Protein AF-R9MF18-F1 (afdb_monomer)

Foldseek 3Di:
DDDPQDKDKDKDFDDDPPDGQKIKMWIADPDPVRRVPIDIDIDGHPVCPPVCPRVVSCVVVPD

Sequence (63 aa):
MQEKLLIASIMLLALDGEEIVGIATIHSSAKIKARHDGELGIVVAKKYQGQGIGTELIRQLAY

Radius of gyration: 14.65 Å; Cα contacts (8 Å, |Δi|>4): 91; chains: 1; bounding box: 44×18×31 Å

Nearest PDB structures (foldseek):
  2i79-assembly3_D  TM=9.393E-01  e=3.958E-03  Streptococcus pneumoniae TIGR4
  2i79-assembly1_E  TM=9.432E-01  e=4.779E-03  Streptococcus pneumoniae TIGR4
  2ge3-assembly1_B  TM=9.577E-01  e=2.449E-02  Agrobacterium tumefaciens
  6e8r-assembly2_B  TM=4.950E-01  e=2.123E+00  Homo sapiens

Mean predicted aligned error: 5.46 Å

Structure (mmCIF, N/CA/C/O backbone):
data_AF-R9MF18-F1
#
_entry.id   AF-R9MF18-F1
#
loop_
_atom_site.group_PDB
_atom_site.id
_atom_site.type_symbol
_atom_site.label_atom_id
_atom_site.label_alt_id
_atom_site.label_comp_id
_atom_site.label_asym_id
_atom_site.label_entity_id
_atom_site.label_seq_id
_atom_site.pdbx_PDB_ins_code
_atom_site.Cartn_x
_atom_site.Cartn_y
_atom_site.Cartn_z
_atom_site.occupancy
_atom_site.B_iso_or_equiv
_atom_site.auth_seq_id
_atom_site.auth_comp_id
_atom_site.auth_asym_id
_atom_site.auth_atom_id
_atom_site.pdbx_PDB_model_num
ATOM 1 N N . MET A 1 1 ? 32.334 7.174 -17.437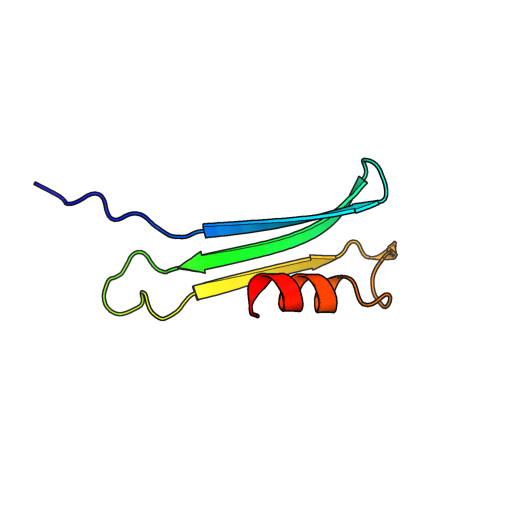 1.00 43.09 1 MET A N 1
ATOM 2 C CA . MET A 1 1 ? 31.271 8.086 -16.971 1.00 43.09 1 MET A CA 1
ATOM 3 C C . MET A 1 1 ? 30.032 7.232 -16.748 1.00 43.09 1 MET A C 1
ATOM 5 O O . MET A 1 1 ? 29.464 6.777 -17.727 1.00 43.09 1 MET A O 1
ATOM 9 N N . GLN A 1 2 ? 29.719 6.865 -15.502 1.00 45.84 2 GLN A N 1
ATOM 10 C CA . GLN A 1 2 ? 28.525 6.063 -15.209 1.00 45.84 2 GLN A CA 1
ATOM 11 C C . GLN A 1 2 ? 27.307 6.986 -15.258 1.00 45.84 2 GLN A C 1
ATOM 13 O O . GLN A 1 2 ? 27.238 7.961 -14.512 1.00 45.84 2 GLN A O 1
ATOM 18 N N . GLU A 1 3 ? 26.392 6.708 -16.178 1.00 52.06 3 GLU A N 1
ATOM 19 C CA . GLU A 1 3 ? 25.129 7.421 -16.318 1.00 52.06 3 GLU A CA 1
ATOM 20 C C . GLU A 1 3 ? 24.274 7.148 -15.070 1.00 52.06 3 GLU A C 1
ATOM 22 O O . GLU A 1 3 ? 23.944 6.000 -14.763 1.00 52.06 3 GLU A O 1
ATOM 27 N N . LYS A 1 4 ? 23.970 8.191 -14.288 1.00 54.12 4 LYS A N 1
ATOM 28 C CA . LYS A 1 4 ? 23.128 8.073 -13.093 1.00 54.12 4 LYS A CA 1
ATOM 29 C C . LYS A 1 4 ? 21.690 7.833 -13.540 1.00 54.12 4 LYS A C 1
ATOM 31 O O . LYS A 1 4 ? 20.947 8.763 -13.838 1.00 54.12 4 LYS A O 1
ATOM 36 N N . LEU A 1 5 ? 21.325 6.564 -13.605 1.00 60.38 5 LEU A N 1
ATOM 37 C CA . LEU A 1 5 ? 20.021 6.112 -14.047 1.00 60.38 5 LEU A CA 1
ATOM 38 C C . LEU A 1 5 ? 18.955 6.461 -12.990 1.00 60.38 5 LEU A C 1
ATOM 40 O O . LEU A 1 5 ? 18.992 5.935 -11.879 1.00 60.38 5 LEU A O 1
ATOM 44 N N . LEU A 1 6 ? 18.020 7.358 -13.314 1.00 62.12 6 LEU A N 1
ATOM 45 C CA . LEU A 1 6 ? 16.908 7.700 -12.420 1.00 62.12 6 LEU A CA 1
ATOM 46 C C . LEU A 1 6 ? 15.977 6.489 -12.258 1.00 62.12 6 LEU A C 1
ATOM 48 O O . LEU A 1 6 ? 15.493 5.923 -13.242 1.00 62.12 6 LEU A O 1
ATOM 52 N N . ILE A 1 7 ? 15.761 6.088 -11.006 1.00 70.00 7 ILE A N 1
ATOM 53 C CA . ILE A 1 7 ? 14.811 5.048 -10.609 1.00 70.00 7 ILE A CA 1
ATOM 54 C C . ILE A 1 7 ? 13.469 5.740 -10.369 1.00 70.00 7 ILE A C 1
ATOM 56 O O . ILE A 1 7 ? 13.396 6.665 -9.561 1.00 70.00 7 ILE A O 1
ATOM 60 N N . ALA A 1 8 ? 12.419 5.314 -11.070 1.00 77.56 8 ALA A N 1
ATOM 61 C CA . ALA A 1 8 ? 11.067 5.791 -10.805 1.00 77.56 8 ALA A CA 1
ATOM 62 C C . ALA A 1 8 ? 10.518 5.085 -9.558 1.00 77.56 8 ALA A C 1
ATOM 64 O O . ALA A 1 8 ? 10.508 3.852 -9.503 1.00 77.56 8 ALA A O 1
ATOM 65 N N . SER A 1 9 ? 10.092 5.871 -8.570 1.00 86.94 9 SER A N 1
ATOM 66 C CA . SER A 1 9 ? 9.433 5.396 -7.355 1.00 86.94 9 SER A CA 1
ATOM 67 C C . SER A 1 9 ? 8.273 6.325 -7.012 1.00 86.94 9 SER A C 1
ATOM 69 O O . SER A 1 9 ? 8.431 7.546 -7.062 1.00 86.94 9 SER A O 1
ATOM 71 N N . ILE A 1 10 ? 7.118 5.746 -6.693 1.00 92.44 10 ILE A N 1
ATOM 72 C CA . ILE A 1 10 ? 5.917 6.461 -6.252 1.00 92.44 10 ILE A CA 1
ATOM 73 C C . ILE A 1 10 ? 5.497 5.876 -4.907 1.00 92.44 10 ILE A C 1
ATOM 75 O O . ILE A 1 10 ? 5.490 4.657 -4.731 1.00 92.44 10 ILE A O 1
ATOM 79 N N . MET A 1 11 ? 5.131 6.754 -3.973 1.00 95.00 11 MET A N 1
ATOM 80 C CA . MET A 1 11 ? 4.549 6.393 -2.685 1.00 95.00 11 MET A CA 1
ATOM 81 C C . MET A 1 11 ? 3.241 7.156 -2.490 1.00 95.00 11 MET A C 1
ATOM 83 O O . MET A 1 11 ? 3.210 8.376 -2.646 1.00 95.00 11 MET A O 1
ATOM 87 N N . LEU A 1 12 ? 2.186 6.438 -2.120 1.00 96.88 12 LEU A N 1
ATOM 88 C CA . LEU A 1 12 ? 0.904 6.994 -1.704 1.00 96.88 12 LEU A CA 1
ATOM 89 C C . LEU A 1 12 ? 0.675 6.714 -0.221 1.00 96.88 12 LEU A C 1
ATOM 91 O O . LEU A 1 12 ? 0.976 5.624 0.272 1.00 96.88 12 LEU A O 1
ATOM 95 N N . LEU A 1 13 ? 0.113 7.704 0.467 1.00 97.44 13 LEU A N 1
ATOM 96 C CA . LEU A 1 13 ? -0.303 7.620 1.862 1.00 97.44 13 LEU A CA 1
ATOM 97 C C . LEU A 1 13 ? -1.822 7.774 1.922 1.00 97.44 13 LEU A C 1
ATOM 99 O O . LEU A 1 13 ? -2.364 8.765 1.437 1.00 97.44 13 LEU A O 1
ATOM 103 N N . ALA A 1 14 ? -2.497 6.807 2.534 1.00 97.69 14 ALA A N 1
ATOM 104 C CA . ALA A 1 14 ? -3.889 6.948 2.932 1.00 97.69 14 ALA A CA 1
ATOM 105 C C . ALA A 1 14 ? -3.924 7.539 4.343 1.00 97.69 14 ALA A C 1
ATOM 107 O O . ALA A 1 14 ? -3.308 6.988 5.261 1.00 97.69 14 ALA A O 1
ATOM 108 N N . LEU A 1 15 ? -4.641 8.648 4.499 1.00 97.62 15 LEU A N 1
ATOM 109 C CA . LEU A 1 15 ? -4.747 9.387 5.751 1.00 97.62 15 LEU A CA 1
ATOM 110 C C . LEU A 1 15 ? -6.184 9.357 6.272 1.00 97.62 15 LEU A C 1
ATOM 112 O O . LEU A 1 15 ? -7.127 9.555 5.507 1.00 97.62 15 LEU A O 1
ATOM 116 N N . ASP A 1 16 ? -6.327 9.157 7.577 1.00 96.75 16 ASP A N 1
ATOM 117 C CA . ASP A 1 16 ? -7.543 9.443 8.339 1.00 96.75 16 ASP A CA 1
ATOM 118 C C . ASP A 1 16 ? -7.220 10.602 9.291 1.00 96.75 16 ASP A C 1
ATOM 120 O O . ASP A 1 16 ? -6.607 10.427 10.347 1.00 96.75 16 ASP A O 1
ATOM 124 N N . GLY A 1 17 ? -7.499 11.826 8.836 1.00 95.88 17 GLY A N 1
ATOM 125 C CA . GLY A 1 17 ? -6.968 13.037 9.461 1.00 95.88 17 GLY A CA 1
ATOM 126 C C . GLY A 1 17 ? -5.440 13.103 9.352 1.00 95.88 17 GLY A C 1
ATOM 127 O O . GLY A 1 17 ? -4.899 13.202 8.253 1.00 95.88 17 GLY A O 1
ATOM 128 N N . GLU A 1 18 ? -4.751 13.056 10.494 1.00 96.06 18 GLU A N 1
ATOM 129 C CA . GLU A 1 18 ? -3.280 13.042 10.576 1.00 96.06 18 GLU A CA 1
ATOM 130 C C . GLU A 1 18 ? -2.702 11.618 10.706 1.00 96.06 18 GLU A C 1
ATOM 132 O O . GLU A 1 18 ? -1.485 11.433 10.650 1.00 96.06 18 GLU A O 1
ATOM 137 N N . GLU A 1 1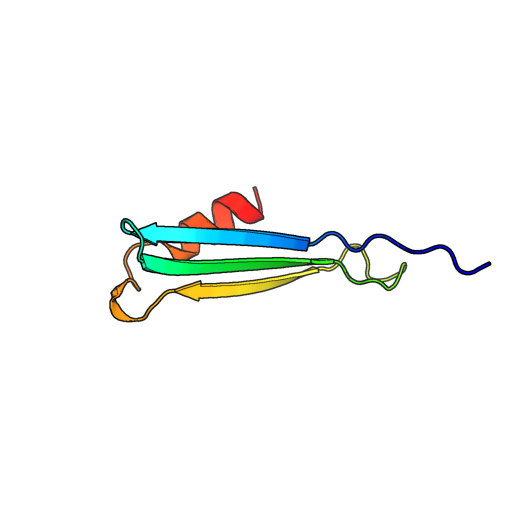9 ? -3.548 10.593 10.874 1.00 96.44 19 GLU A N 1
ATOM 138 C CA . GLU A 1 19 ? -3.102 9.207 11.020 1.00 96.44 19 GLU A CA 1
ATOM 139 C C . GLU A 1 19 ? -2.874 8.555 9.651 1.00 96.44 19 GLU A C 1
ATOM 141 O O . GLU A 1 19 ? -3.764 8.524 8.803 1.00 96.44 19 GLU A O 1
ATOM 146 N N . ILE A 1 20 ? -1.695 7.960 9.449 1.00 97.69 20 ILE A N 1
ATOM 147 C CA . ILE A 1 20 ? -1.427 7.118 8.278 1.00 97.69 20 ILE A CA 1
ATOM 148 C C . ILE A 1 20 ? -2.095 5.760 8.487 1.00 97.69 20 ILE A C 1
ATOM 150 O O . ILE A 1 20 ? -1.657 4.951 9.306 1.00 97.69 20 ILE A O 1
ATOM 154 N N . VAL A 1 21 ? -3.134 5.490 7.701 1.00 97.88 21 VAL A N 1
ATOM 155 C CA . VAL A 1 21 ? -3.924 4.252 7.783 1.00 97.88 21 VAL A CA 1
ATOM 156 C C . VAL A 1 21 ? -3.538 3.227 6.723 1.00 97.88 21 VAL A C 1
ATOM 158 O O . VAL A 1 21 ? -3.856 2.041 6.850 1.00 97.88 21 VAL A O 1
ATOM 161 N N . GLY A 1 22 ? -2.813 3.655 5.692 1.00 97.81 22 GLY A N 1
ATOM 162 C CA . GLY A 1 22 ? -2.280 2.773 4.668 1.00 97.81 22 GLY A CA 1
ATOM 163 C C . GLY A 1 22 ? -1.178 3.428 3.850 1.00 97.81 22 GLY A C 1
ATOM 164 O O . GLY A 1 22 ? -1.086 4.651 3.762 1.00 97.81 22 GLY A O 1
ATOM 165 N N . ILE A 1 23 ? -0.333 2.592 3.260 1.00 97.75 23 ILE A N 1
ATOM 166 C CA . ILE A 1 23 ? 0.784 3.001 2.411 1.00 97.75 23 ILE A CA 1
ATOM 167 C C . ILE A 1 23 ? 0.793 2.094 1.188 1.00 97.75 23 ILE A C 1
ATOM 169 O O . ILE A 1 23 ? 0.605 0.881 1.318 1.00 97.75 23 ILE A O 1
ATOM 173 N N . ALA A 1 24 ? 1.046 2.675 0.021 1.00 97.06 24 ALA A N 1
ATOM 174 C CA . ALA A 1 24 ? 1.357 1.935 -1.189 1.00 97.06 24 ALA A CA 1
ATOM 175 C C . ALA A 1 24 ? 2.620 2.485 -1.839 1.00 97.06 24 ALA A C 1
ATOM 177 O O . ALA A 1 24 ? 2.809 3.697 -1.917 1.00 97.06 24 ALA A O 1
ATOM 178 N N . THR A 1 25 ? 3.484 1.596 -2.309 1.00 95.44 25 THR A N 1
ATOM 179 C CA . THR A 1 25 ? 4.726 1.945 -2.995 1.00 95.44 25 THR A CA 1
ATOM 180 C C . THR A 1 25 ? 4.854 1.144 -4.271 1.00 95.44 25 THR A C 1
ATOM 182 O O . THR A 1 25 ? 4.562 -0.048 -4.259 1.00 95.44 25 THR A O 1
ATOM 185 N N . ILE A 1 26 ? 5.367 1.762 -5.330 1.00 92.31 26 ILE A N 1
ATOM 186 C CA . ILE A 1 26 ? 5.873 1.058 -6.510 1.00 92.31 26 ILE A CA 1
ATOM 187 C C . ILE A 1 26 ? 7.239 1.608 -6.874 1.00 92.31 26 ILE A C 1
ATOM 189 O O . ILE A 1 26 ? 7.426 2.825 -6.908 1.00 92.31 26 ILE A O 1
ATOM 193 N N . HIS A 1 27 ? 8.190 0.723 -7.154 1.00 90.81 27 HIS A N 1
ATOM 194 C CA . HIS A 1 27 ? 9.507 1.113 -7.645 1.00 90.81 27 HIS A CA 1
ATOM 195 C C . HIS A 1 27 ? 9.956 0.243 -8.816 1.00 90.81 27 HIS A C 1
ATOM 197 O O . HIS A 1 27 ? 9.806 -0.977 -8.809 1.00 90.81 27 HIS A O 1
ATOM 203 N N . SER A 1 28 ? 10.550 0.880 -9.826 1.00 87.25 28 SER A N 1
ATOM 204 C CA . SER A 1 28 ? 11.092 0.190 -11.001 1.00 87.25 28 SER A CA 1
ATOM 205 C C . SER A 1 28 ? 12.503 -0.345 -10.742 1.00 87.25 28 SER A C 1
ATOM 207 O O . SER A 1 28 ? 13.276 0.220 -9.963 1.00 87.25 28 SER A O 1
ATOM 209 N N . SER A 1 29 ? 12.877 -1.429 -11.422 1.00 83.19 29 SER A N 1
ATOM 210 C CA . SER A 1 29 ? 14.245 -1.944 -11.359 1.00 83.19 29 SER A CA 1
ATOM 211 C C . SER A 1 29 ? 15.259 -0.979 -11.987 1.00 83.19 29 SER A C 1
ATOM 213 O O . SER A 1 29 ? 15.077 -0.467 -13.092 1.00 83.19 29 SER A O 1
ATOM 215 N N . ALA A 1 30 ? 16.415 -0.817 -11.337 1.00 80.88 30 ALA A N 1
ATOM 216 C CA . ALA A 1 30 ? 17.555 -0.095 -11.907 1.00 80.88 30 ALA A CA 1
ATOM 217 C C . ALA A 1 30 ? 18.249 -0.861 -13.055 1.00 80.88 30 ALA A C 1
ATOM 219 O O . ALA A 1 30 ? 19.097 -0.310 -13.756 1.00 80.88 30 ALA A O 1
ATOM 220 N N . LYS A 1 31 ? 17.926 -2.145 -13.263 1.00 83.38 31 LYS A N 1
ATOM 221 C CA . LYS A 1 31 ? 18.501 -2.952 -14.347 1.00 83.38 31 LYS A CA 1
ATOM 222 C C . LYS A 1 31 ? 17.732 -2.688 -15.640 1.00 83.38 31 LYS A C 1
ATOM 224 O O . LYS A 1 31 ? 16.548 -2.986 -15.713 1.00 83.38 31 LYS A O 1
ATOM 229 N N . ILE A 1 32 ? 18.421 -2.237 -16.695 1.00 82.69 32 ILE A N 1
ATOM 230 C CA . ILE A 1 32 ? 17.818 -1.897 -18.004 1.00 82.69 32 ILE A CA 1
ATOM 231 C C . ILE A 1 32 ? 16.890 -3.007 -18.525 1.00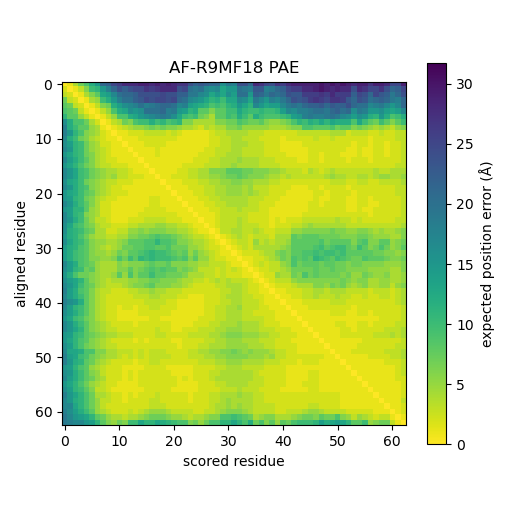 82.69 32 ILE A C 1
ATOM 233 O O . ILE A 1 32 ? 15.776 -2.729 -18.955 1.00 82.69 32 ILE A O 1
ATOM 237 N N . LYS A 1 33 ? 17.318 -4.274 -18.432 1.00 86.12 33 LYS A N 1
ATOM 238 C CA . LYS A 1 33 ? 16.530 -5.427 -18.899 1.00 86.12 33 LYS A CA 1
ATOM 239 C C . LYS A 1 33 ? 15.286 -5.728 -18.052 1.00 86.12 33 LYS A C 1
ATOM 241 O O . LYS A 1 33 ? 14.398 -6.395 -18.557 1.00 86.12 33 LYS A O 1
ATOM 246 N N . ALA A 1 34 ? 15.220 -5.252 -16.80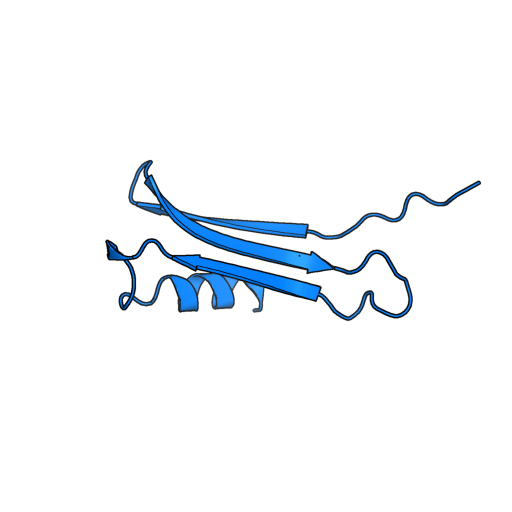9 1.00 83.62 34 ALA A N 1
ATOM 247 C CA . ALA A 1 34 ? 14.118 -5.491 -15.870 1.00 83.62 34 ALA A CA 1
ATOM 248 C C . ALA A 1 34 ? 13.324 -4.213 -15.550 1.00 83.62 34 ALA A C 1
ATOM 250 O O . ALA A 1 34 ? 12.511 -4.198 -14.641 1.00 83.62 34 ALA A O 1
ATOM 251 N N . ARG A 1 35 ? 13.558 -3.118 -16.277 1.00 82.25 35 ARG A N 1
ATOM 252 C CA . ARG A 1 35 ? 12.917 -1.822 -16.016 1.00 82.25 35 ARG A CA 1
ATOM 253 C C . ARG A 1 35 ? 11.409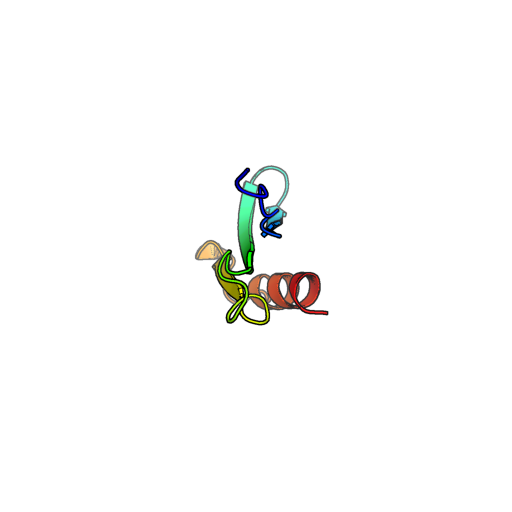 -1.812 -16.302 1.00 82.25 35 ARG A C 1
ATOM 255 O O . ARG A 1 35 ? 10.693 -0.972 -15.770 1.00 82.25 35 ARG A O 1
ATOM 262 N N . HIS A 1 36 ? 10.945 -2.730 -17.148 1.00 83.50 36 HIS A N 1
ATOM 263 C CA . HIS A 1 36 ? 9.520 -2.955 -17.401 1.00 83.50 36 HIS A CA 1
ATOM 264 C C . HIS A 1 36 ? 8.814 -3.655 -16.228 1.00 83.50 36 HIS A C 1
ATOM 266 O O . HIS A 1 36 ? 7.593 -3.750 -16.238 1.00 83.50 36 HIS A O 1
ATOM 272 N N . ASP A 1 37 ? 9.584 -4.148 -15.257 1.00 83.62 37 ASP A N 1
ATOM 273 C CA . ASP A 1 37 ? 9.100 -4.772 -14.037 1.00 83.62 37 ASP A CA 1
ATOM 274 C C . ASP A 1 37 ? 9.286 -3.812 -12.850 1.00 83.62 37 ASP A C 1
ATOM 276 O O . ASP A 1 37 ? 10.224 -2.998 -12.802 1.00 83.62 37 ASP A O 1
ATOM 280 N N . GLY A 1 38 ? 8.360 -3.892 -11.903 1.00 85.56 38 GLY A N 1
ATOM 281 C CA . GLY A 1 38 ? 8.307 -3.035 -10.733 1.00 85.56 38 GLY A CA 1
ATOM 282 C C . GLY A 1 38 ? 7.751 -3.789 -9.539 1.00 85.56 38 GLY A C 1
ATOM 283 O O . GLY A 1 38 ? 6.775 -4.525 -9.647 1.00 85.56 38 GLY A O 1
ATOM 284 N N . GLU A 1 39 ? 8.375 -3.589 -8.386 1.00 90.62 39 GLU A N 1
ATOM 285 C CA . GLU A 1 39 ? 7.891 -4.164 -7.139 1.00 90.62 39 GLU A CA 1
ATOM 286 C C . GLU A 1 39 ? 6.874 -3.211 -6.521 1.00 90.62 39 GLU A C 1
ATOM 288 O O . GLU A 1 39 ? 7.118 -2.004 -6.410 1.00 90.62 39 GLU A O 1
ATOM 293 N N . LEU A 1 40 ? 5.723 -3.769 -6.150 1.00 92.50 40 LEU A N 1
ATOM 294 C CA . LEU A 1 40 ? 4.628 -3.055 -5.518 1.00 92.50 40 LEU A CA 1
ATOM 295 C C . LEU A 1 40 ? 4.418 -3.598 -4.104 1.00 92.50 40 LEU A C 1
ATOM 297 O O . LEU A 1 40 ? 4.303 -4.805 -3.898 1.00 92.50 40 LEU A O 1
ATOM 301 N N . GLY A 1 41 ? 4.338 -2.690 -3.135 1.00 94.25 41 GLY A N 1
ATOM 302 C CA . GLY A 1 41 ? 4.104 -2.997 -1.727 1.00 94.25 41 GLY A CA 1
ATOM 303 C C . GLY A 1 41 ? 2.904 -2.226 -1.201 1.00 94.25 41 GLY A C 1
ATOM 304 O O . GLY A 1 41 ? 2.786 -1.030 -1.461 1.00 94.25 41 GLY A O 1
ATOM 305 N N . ILE A 1 42 ? 2.012 -2.901 -0.470 1.00 96.50 42 ILE A N 1
ATOM 306 C CA . ILE A 1 42 ? 0.842 -2.280 0.164 1.00 96.50 42 ILE A CA 1
ATOM 307 C C . ILE A 1 42 ? 0.678 -2.793 1.583 1.00 96.50 42 ILE A C 1
ATOM 309 O O . ILE A 1 42 ? 0.707 -3.996 1.839 1.00 96.50 42 ILE A O 1
ATOM 313 N N . VAL A 1 43 ? 0.434 -1.858 2.494 1.00 97.19 43 VAL A N 1
ATOM 314 C CA . VAL A 1 43 ? 0.057 -2.129 3.877 1.00 97.19 43 VAL A CA 1
ATOM 315 C C . VAL A 1 43 ? -1.148 -1.276 4.236 1.00 97.19 43 VAL A C 1
ATOM 317 O O . VAL A 1 43 ? -1.191 -0.085 3.944 1.00 97.19 43 VAL A O 1
ATOM 320 N N . VAL A 1 44 ? -2.116 -1.893 4.912 1.00 98.06 44 VAL A N 1
ATOM 321 C CA . VAL A 1 44 ? -3.251 -1.208 5.538 1.00 98.06 44 VAL A CA 1
ATOM 322 C C . VAL A 1 44 ? -3.272 -1.598 7.007 1.00 98.06 44 VAL A C 1
ATOM 324 O O . VAL A 1 44 ? -3.204 -2.789 7.339 1.00 98.06 44 VAL A O 1
ATOM 327 N N . ALA A 1 45 ? -3.361 -0.601 7.885 1.00 97.88 45 ALA A N 1
ATOM 328 C CA . ALA A 1 45 ? -3.442 -0.808 9.322 1.00 97.88 45 ALA A CA 1
ATOM 329 C C . ALA A 1 45 ? -4.614 -1.742 9.659 1.00 97.88 45 ALA A C 1
ATOM 331 O O . ALA A 1 45 ? -5.713 -1.602 9.128 1.00 97.88 45 ALA A O 1
ATOM 332 N N . LYS A 1 46 ? -4.385 -2.712 10.553 1.00 97.62 46 LYS A N 1
ATOM 333 C CA . LYS A 1 46 ? -5.315 -3.832 10.790 1.00 97.62 46 LYS A CA 1
ATOM 334 C C . LYS A 1 46 ? -6.746 -3.388 11.122 1.00 97.62 46 LYS A C 1
ATOM 336 O O . LYS A 1 46 ? -7.687 -3.996 10.626 1.00 97.62 46 LYS A O 1
ATOM 341 N N . LYS A 1 47 ? -6.911 -2.312 11.903 1.00 97.25 47 LYS A N 1
ATOM 342 C CA . LYS A 1 47 ? -8.227 -1.735 12.249 1.00 97.25 47 LYS A CA 1
ATOM 343 C C . LYS A 1 47 ? -9.002 -1.163 11.048 1.00 97.25 47 LYS A C 1
ATOM 345 O O . LYS A 1 47 ? -10.218 -1.045 11.121 1.00 97.25 47 LYS A O 1
ATOM 350 N N . TYR A 1 48 ? -8.313 -0.856 9.952 1.00 97.00 48 TYR A N 1
ATOM 351 C CA . TYR A 1 48 ? -8.880 -0.284 8.729 1.00 97.00 48 TYR A CA 1
ATOM 352 C C . TYR A 1 48 ? -8.999 -1.298 7.576 1.00 97.00 48 TYR A C 1
ATOM 354 O O . TYR A 1 48 ? -9.459 -0.969 6.482 1.00 97.00 48 TYR A O 1
ATOM 362 N N . GLN A 1 49 ? -8.602 -2.555 7.795 1.00 97.31 49 GLN A N 1
ATOM 363 C CA . GLN A 1 49 ? -8.763 -3.611 6.795 1.00 97.31 49 GLN A CA 1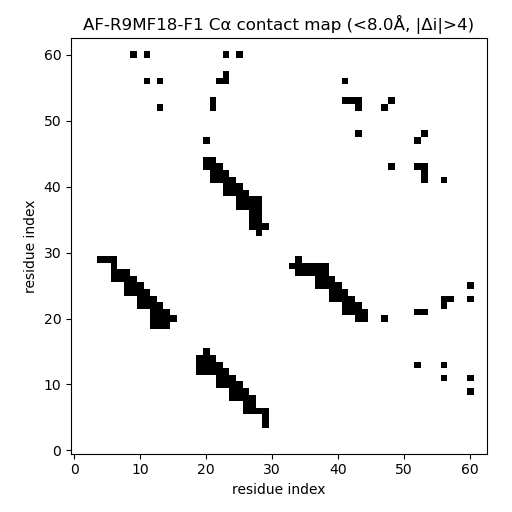
ATOM 364 C C . GLN A 1 49 ? -10.245 -3.959 6.587 1.00 97.31 49 GLN A C 1
ATOM 366 O O . GLN A 1 49 ? -11.081 -3.752 7.461 1.00 97.31 49 GLN A O 1
ATOM 371 N N . GLY A 1 50 ? -10.578 -4.478 5.401 1.00 97.00 50 GLY A N 1
ATOM 372 C CA . GLY A 1 50 ? -11.962 -4.793 5.019 1.00 97.00 50 GLY A CA 1
ATOM 373 C C . GLY A 1 50 ? -12.794 -3.592 4.550 1.00 97.00 50 GLY A C 1
ATOM 374 O O . GLY A 1 50 ? -13.935 -3.780 4.149 1.00 97.00 50 GLY A O 1
ATOM 375 N N . GLN A 1 51 ? -12.226 -2.381 4.540 1.00 97.06 51 GLN A N 1
ATOM 376 C CA . GLN A 1 51 ? -12.920 -1.143 4.149 1.00 97.06 51 GLN A CA 1
ATOM 377 C C . GLN A 1 51 ? -12.593 -0.669 2.719 1.00 97.06 51 GLN A C 1
ATOM 379 O O . GLN A 1 51 ? -12.982 0.419 2.317 1.00 97.06 51 GLN A O 1
ATOM 384 N N . GLY A 1 52 ? -11.844 -1.458 1.941 1.00 97.19 52 GLY A N 1
ATOM 385 C CA . GLY A 1 52 ? -11.502 -1.127 0.550 1.00 97.19 52 GLY A CA 1
ATOM 386 C C . GLY A 1 52 ? -10.305 -0.185 0.354 1.00 97.19 52 GLY A C 1
ATOM 387 O O . GLY A 1 52 ? -9.926 0.056 -0.786 1.00 97.19 52 GLY A O 1
ATOM 388 N N . ILE A 1 53 ? -9.644 0.282 1.421 1.00 97.56 53 ILE A N 1
ATOM 389 C CA . ILE A 1 53 ? -8.484 1.197 1.333 1.00 97.56 53 ILE A CA 1
ATOM 390 C C . ILE A 1 53 ? -7.354 0.619 0.471 1.00 97.56 53 ILE A C 1
ATOM 392 O O . ILE A 1 53 ? -6.810 1.313 -0.379 1.00 97.56 53 ILE A O 1
ATOM 396 N N . GLY A 1 54 ? -7.024 -0.666 0.643 1.00 96.62 54 GLY A N 1
ATOM 397 C CA . GLY A 1 54 ? -5.998 -1.322 -0.174 1.00 96.62 54 GLY A CA 1
ATOM 398 C C . GLY A 1 54 ? -6.363 -1.363 -1.661 1.00 96.62 54 GLY A C 1
ATOM 399 O O . GLY A 1 54 ? -5.502 -1.164 -2.511 1.00 96.62 54 GLY A O 1
ATOM 400 N N . THR A 1 55 ? -7.646 -1.558 -1.977 1.00 97.00 55 THR A N 1
ATOM 401 C CA . THR A 1 55 ? -8.150 -1.534 -3.355 1.00 97.00 55 THR A CA 1
ATOM 402 C C . THR A 1 55 ? -7.988 -0.151 -3.972 1.00 97.00 55 THR A C 1
ATOM 404 O O . THR A 1 55 ? -7.502 -0.041 -5.094 1.00 97.00 55 THR A O 1
ATOM 407 N N . GLU A 1 56 ? -8.3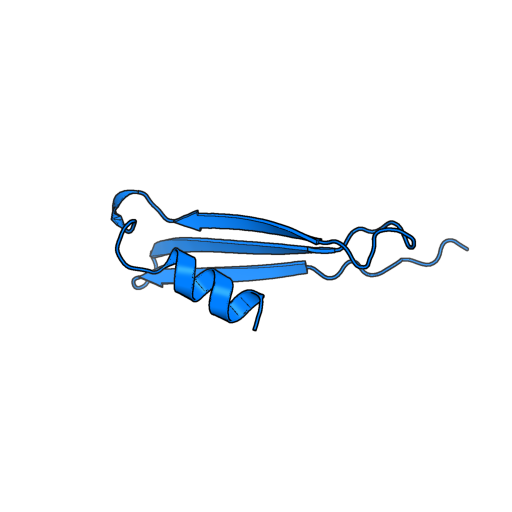56 0.900 -3.239 1.00 97.31 56 GLU A N 1
ATOM 408 C CA . GLU A 1 56 ? -8.230 2.278 -3.719 1.00 97.31 56 GLU A CA 1
ATOM 409 C C . GLU A 1 56 ? -6.761 2.682 -3.896 1.00 97.31 56 GLU A C 1
ATOM 411 O O . GLU A 1 56 ? -6.400 3.278 -4.908 1.00 97.31 56 GLU A O 1
ATOM 416 N N . LEU A 1 57 ? -5.889 2.261 -2.974 1.00 97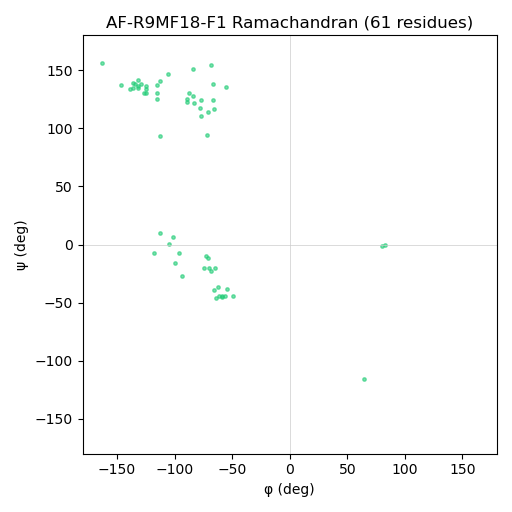.00 57 LEU A N 1
ATOM 417 C CA . LEU A 1 57 ? -4.446 2.449 -3.098 1.00 97.00 57 LEU A CA 1
ATOM 418 C C . LEU A 1 57 ? -3.886 1.796 -4.371 1.00 97.00 57 LEU A C 1
ATOM 420 O O . LEU A 1 57 ? -3.132 2.447 -5.085 1.00 97.00 57 LEU A O 1
ATOM 424 N N . ILE A 1 58 ? -4.268 0.552 -4.701 1.00 94.62 58 ILE A N 1
ATOM 425 C CA . ILE A 1 58 ? -3.874 -0.082 -5.979 1.00 94.62 58 ILE A CA 1
ATOM 426 C C . ILE A 1 58 ? -4.423 0.712 -7.159 1.00 94.62 58 ILE A C 1
ATOM 428 O O . ILE A 1 58 ? -3.709 0.936 -8.135 1.00 94.62 58 ILE A O 1
ATOM 432 N N . ARG A 1 59 ? -5.693 1.120 -7.082 1.00 95.00 59 ARG A N 1
ATOM 433 C CA . ARG A 1 59 ? -6.376 1.800 -8.178 1.00 95.00 59 ARG A CA 1
ATOM 434 C C . ARG A 1 59 ? -5.655 3.083 -8.573 1.00 95.00 59 ARG A C 1
ATOM 436 O O . ARG A 1 59 ? -5.455 3.297 -9.756 1.00 95.00 59 ARG A O 1
ATOM 443 N 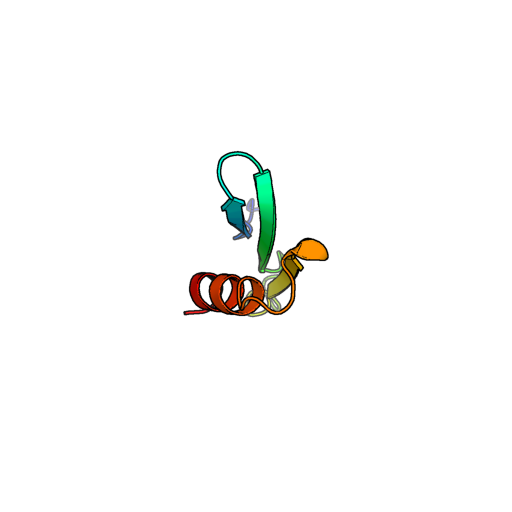N . GLN A 1 60 ? -5.225 3.880 -7.602 1.00 93.75 60 GLN A N 1
ATOM 444 C CA . GLN A 1 60 ? -4.499 5.128 -7.860 1.00 93.75 60 GLN A CA 1
ATOM 445 C C . GLN A 1 60 ? -3.050 4.922 -8.312 1.00 93.75 60 GLN A C 1
ATOM 447 O O . GLN A 1 60 ? -2.443 5.833 -8.867 1.00 93.75 60 GLN A O 1
ATOM 452 N N . LEU A 1 61 ? -2.471 3.754 -8.035 1.00 89.12 61 LEU A N 1
ATOM 453 C CA . LEU A 1 61 ? -1.072 3.469 -8.339 1.00 89.12 61 LEU A CA 1
ATOM 454 C C . LEU A 1 61 ? -0.887 2.783 -9.703 1.00 89.12 61 LEU A C 1
ATOM 456 O O . LEU A 1 61 ? 0.184 2.892 -10.294 1.00 89.12 61 LEU A O 1
ATOM 460 N N . ALA A 1 62 ? -1.901 2.048 -10.174 1.00 81.56 62 ALA A N 1
ATOM 461 C CA . ALA A 1 62 ? -1.824 1.180 -11.353 1.00 81.56 62 ALA A CA 1
ATOM 462 C C . ALA A 1 62 ? -2.761 1.573 -12.514 1.00 81.56 62 ALA A C 1
ATOM 464 O O . ALA A 1 62 ? -2.661 0.960 -13.579 1.00 81.56 62 ALA A O 1
ATOM 465 N N . TYR A 1 63 ? -3.655 2.550 -12.325 1.00 73.44 63 TYR A N 1
ATOM 466 C CA . TYR A 1 63 ? -4.574 3.065 -13.350 1.00 73.44 63 TYR A CA 1
ATOM 467 C C . TYR A 1 63 ? -4.445 4.579 -13.485 1.00 73.44 63 TYR A C 1
ATOM 469 O O . TYR A 1 63 ? -4.565 5.057 -14.635 1.00 73.44 63 TYR A O 1
#

Secondary structure (DSSP, 8-state):
-----PPPEEEEEEEETTEEEEEEEEEE-SSGGGTT-EEEEEEE-GGGTTSSHHHHHHHHHH-

Solvent-accessible surface area (backbone atoms only — not comparable to full-atom values): 4010 Å² total; per-residue (Å²): 136,85,79,83,76,85,64,59,68,51,78,50,75,41,64,63,84,91,44,79,44,28,43,34,38,38,36,40,43,84,46,82,94,43,42,94,42,64,57,72,50,76,50,57,43,77,94,55,56,95,69,54,57,67,57,54,50,49,46,76,73,77,110

pLDDT: mean 88.31, std 13.44, range [43.09, 98.06]